Protein AF-0000000084406373 (afdb_homodimer)

Solvent-accessible surface area (backbone atoms only — not comparable to full-atom values): 9440 Å² total; per-residue (Å²): 132,82,75,76,67,74,53,55,60,61,57,45,56,53,41,74,72,40,58,44,66,60,29,47,52,51,54,51,48,52,44,37,67,70,48,37,36,79,53,65,42,61,37,39,38,37,36,40,79,81,40,80,48,77,49,59,86,64,59,66,69,59,53,52,52,52,45,52,51,41,51,53,51,49,52,51,53,52,53,56,69,74,95,132,82,76,76,66,74,53,56,59,60,57,43,57,52,41,75,72,41,58,45,65,60,29,48,53,50,54,50,48,52,45,36,66,72,48,39,37,79,54,64,41,62,38,38,37,36,36,40,78,78,40,78,48,79,48,58,86,65,59,66,69,59,50,51,53,52,44,52,52,41,50,52,50,50,52,51,54,52,54,56,68,72,97

Nearest PDB structures (foldseek):
  5noc-assembly1_B  TM=3.624E-01  e=8.370E+00  Bacillus subtilis subsp. subtilis str. 168
  7ewl-assembly1_B  TM=2.873E-01  e=4.078E+00  Homo sapiens
  7ewl-assembly1_B  TM=2.874E-01  e=4.611E+00  Homo sapiens

Secondary structure (DSSP, 8-state):
-------HHHHHHHHHHS-HHHHHHHHHHHHIIIIITTTT--EEEEEETTEEEEEESS-HHHHHHHHHHHHHHHHHHHHHHH-/-------HHHHHHHHHHS-HHHHHHHHHHHHIIIIITTTT--EEEEEETTEEEEEESS-HHHHHHHHHHHHHHHHHHHHHHH-

Radius of gyration: 17.41 Å; Cα contacts (8 Å, |Δi|>4): 178; chains: 2; bounding box: 45×56×38 Å

Structure (mmCIF, N/CA/C/O backbone):
data_AF-0000000084406373-model_v1
#
loop_
_entity.id
_entity.type
_entity.pdbx_description
1 polymer 'Uncharacterized protein'
#
loop_
_atom_site.group_PDB
_atom_site.id
_atom_site.type_symbol
_atom_site.label_atom_id
_atom_site.label_alt_id
_atom_site.label_comp_id
_atom_site.label_asym_id
_atom_site.label_entity_id
_atom_site.label_seq_id
_atom_site.pdbx_PDB_ins_code
_atom_site.Cartn_x
_atom_site.Cartn_y
_atom_site.Cartn_z
_atom_site.occupancy
_atom_site.B_iso_or_equiv
_atom_site.auth_seq_id
_atom_site.auth_comp_id
_atom_site.auth_asym_id
_atom_site.auth_atom_id
_atom_site.pdbx_PDB_model_num
ATOM 1 N N . MET A 1 1 ? 29.844 -20.047 -18.016 1 24.72 1 MET A N 1
ATOM 2 C CA . MET A 1 1 ? 29.141 -19.5 -16.859 1 24.72 1 MET A CA 1
ATOM 3 C C . MET A 1 1 ? 28.328 -18.281 -17.25 1 24.72 1 MET A C 1
ATOM 5 O O . MET A 1 1 ? 28.875 -17.266 -17.703 1 24.72 1 MET A O 1
ATOM 9 N N . VAL A 1 2 ? 27.141 -18.375 -17.859 1 29.42 2 VAL A N 1
ATOM 10 C CA . VAL A 1 2 ? 26.297 -17.359 -18.469 1 29.42 2 VAL A CA 1
ATOM 11 C C . VAL A 1 2 ? 25.922 -16.312 -17.422 1 29.42 2 VAL A C 1
ATOM 13 O O . VAL A 1 2 ? 25.422 -16.641 -16.359 1 29.42 2 VAL A O 1
ATOM 16 N N . ASN A 1 3 ? 26.734 -15.289 -17.234 1 30.78 3 ASN A N 1
ATOM 17 C CA . ASN A 1 3 ? 26.469 -14.125 -16.406 1 30.78 3 ASN A CA 1
ATOM 18 C C . ASN A 1 3 ? 25.047 -13.609 -16.594 1 30.78 3 ASN A C 1
ATOM 20 O O . ASN A 1 3 ? 24.703 -13.109 -17.656 1 30.78 3 ASN A O 1
ATOM 24 N N . LYS A 1 4 ? 24.062 -14.312 -16.219 1 35.06 4 LYS A N 1
ATOM 25 C CA . LYS A 1 4 ? 22.688 -13.82 -16.25 1 35.06 4 LYS A CA 1
ATOM 26 C C . LYS A 1 4 ? 22.609 -12.367 -15.789 1 35.06 4 LYS A C 1
ATOM 28 O O . LYS A 1 4 ? 22.641 -12.094 -14.594 1 35.06 4 LYS A O 1
ATOM 33 N N . GLU A 1 5 ? 23.484 -11.461 -16.25 1 36.06 5 GLU A N 1
ATOM 34 C CA . GLU A 1 5 ? 23.219 -10.031 -16.188 1 36.06 5 GLU A CA 1
ATOM 35 C C . GLU A 1 5 ? 21.734 -9.734 -16.375 1 36.06 5 GLU A C 1
ATOM 37 O O . GLU A 1 5 ? 21.156 -10.023 -17.422 1 36.06 5 GLU A O 1
ATOM 42 N N . PHE A 1 6 ? 20.891 -10.008 -15.43 1 38.34 6 PHE A N 1
ATOM 43 C CA . PHE A 1 6 ? 19.516 -9.523 -15.375 1 38.34 6 PHE A CA 1
ATOM 44 C C . PHE A 1 6 ? 19.359 -8.203 -16.125 1 38.34 6 PHE A C 1
ATOM 46 O O . PHE A 1 6 ? 19.969 -7.199 -15.734 1 38.34 6 PHE A O 1
ATOM 53 N N . ASN A 1 7 ? 19.469 -8.18 -17.406 1 37.91 7 ASN A N 1
ATOM 54 C CA . ASN A 1 7 ? 19.281 -7.02 -18.266 1 37.91 7 ASN A CA 1
ATOM 55 C C . ASN A 1 7 ? 18.219 -6.07 -17.719 1 37.91 7 ASN A C 1
ATOM 57 O O . ASN A 1 7 ? 17.031 -6.246 -17.953 1 37.91 7 ASN A O 1
ATOM 61 N N . MET A 1 8 ? 18.422 -5.535 -16.562 1 44 8 MET A N 1
ATOM 62 C CA . MET A 1 8 ? 17.641 -4.469 -15.938 1 44 8 MET A CA 1
ATOM 63 C C . MET A 1 8 ? 17.078 -3.518 -16.984 1 44 8 MET A C 1
ATOM 65 O O . MET A 1 8 ? 15.977 -2.98 -16.812 1 44 8 MET A O 1
ATOM 69 N N . ASP A 1 9 ? 17.922 -3.357 -17.984 1 44.09 9 ASP A N 1
ATOM 70 C CA . ASP A 1 9 ? 17.469 -2.43 -19.031 1 44.09 9 ASP A CA 1
ATOM 71 C C . ASP A 1 9 ? 16.234 -2.959 -19.734 1 44.09 9 ASP A C 1
ATOM 73 O O . ASP A 1 9 ? 15.297 -2.203 -20 1 44.09 9 ASP A O 1
ATOM 77 N N . ALA A 1 10 ? 16.406 -4.105 -20.281 1 43.25 10 ALA A N 1
ATOM 78 C CA . ALA A 1 10 ? 15.266 -4.656 -21 1 43.25 10 ALA A CA 1
ATOM 79 C C . ALA A 1 10 ? 14.062 -4.824 -20.078 1 43.25 10 ALA A C 1
ATOM 81 O O . ALA A 1 10 ? 12.922 -4.586 -20.484 1 43.25 10 ALA A O 1
ATOM 82 N N . GLU A 1 11 ? 14.375 -5.383 -18.828 1 48.5 11 GLU A N 1
ATOM 83 C CA . GLU A 1 11 ? 13.273 -5.527 -17.875 1 48.5 11 GLU A CA 1
ATOM 84 C C . GLU A 1 11 ? 12.711 -4.168 -17.469 1 48.5 11 GLU A C 1
ATOM 86 O O . GLU A 1 11 ? 11.5 -4.027 -17.25 1 48.5 11 GLU A O 1
ATOM 91 N N . ALA A 1 12 ? 13.688 -3.213 -17.484 1 53.56 12 ALA A N 1
ATOM 92 C CA . ALA A 1 12 ? 13.25 -1.854 -17.188 1 53.56 12 ALA A CA 1
ATOM 93 C C . ALA A 1 12 ? 12.383 -1.299 -18.312 1 53.56 12 ALA A C 1
ATOM 95 O O . ALA A 1 12 ? 11.367 -0.655 -18.062 1 53.56 12 ALA A O 1
ATOM 96 N N . VAL A 1 13 ? 12.969 -1.438 -19.562 1 52.97 13 VAL A N 1
ATOM 97 C CA . VAL A 1 13 ? 12.234 -0.951 -20.719 1 52.97 13 VAL A CA 1
ATOM 98 C C . VAL A 1 13 ? 10.844 -1.571 -20.75 1 52.97 13 VAL A C 1
ATOM 100 O O . VAL A 1 13 ? 9.852 -0.88 -21 1 52.97 13 VAL A O 1
ATOM 103 N N . ASP A 1 14 ? 10.805 -2.734 -20.297 1 76.19 14 ASP A N 1
ATOM 104 C CA . ASP A 1 14 ? 9.531 -3.451 -20.359 1 76.19 14 ASP A CA 1
ATOM 105 C C . ASP A 1 14 ? 8.594 -2.996 -19.25 1 76.19 14 ASP A C 1
ATOM 107 O O . ASP A 1 14 ? 7.398 -2.791 -19.484 1 76.19 14 ASP A O 1
ATOM 111 N N . LEU A 1 15 ? 9.141 -2.344 -18.266 1 83.44 15 LEU A N 1
ATOM 112 C CA . LEU A 1 15 ? 8.305 -1.909 -17.156 1 83.44 15 LEU A CA 1
ATOM 113 C C . LEU A 1 15 ? 7.582 -0.611 -17.484 1 83.44 15 LEU A C 1
ATOM 115 O O . LEU A 1 15 ? 6.414 -0.436 -17.125 1 83.44 15 LEU A O 1
ATOM 119 N N . LEU A 1 16 ? 8.297 0.262 -18.219 1 84.19 16 LEU A N 1
ATOM 120 C CA . LEU A 1 16 ? 7.754 1.589 -18.5 1 84.19 16 LEU A CA 1
ATOM 121 C C . LEU A 1 16 ? 6.59 1.507 -19.484 1 84.19 16 LEU A C 1
ATOM 123 O O . LEU A 1 16 ? 5.777 2.43 -19.562 1 84.19 16 LEU A O 1
ATOM 127 N N . THR A 1 17 ? 6.531 0.424 -20.203 1 89.44 17 THR A N 1
ATOM 128 C CA . THR A 1 17 ? 5.477 0.293 -21.203 1 89.44 17 THR A CA 1
ATOM 129 C C . THR A 1 17 ? 4.242 -0.371 -20.609 1 89.44 17 THR A C 1
ATOM 131 O O . THR A 1 17 ? 3.178 -0.392 -21.234 1 89.44 17 THR A O 1
ATOM 134 N N . LEU A 1 18 ? 4.312 -0.873 -19.406 1 92.25 18 LEU A N 1
ATOM 135 C CA . LEU A 1 18 ? 3.189 -1.523 -18.734 1 92.25 18 LEU A CA 1
ATOM 136 C C . LEU A 1 18 ? 2.115 -0.507 -18.359 1 92.25 18 LEU A C 1
ATOM 138 O O . LEU A 1 18 ? 2.424 0.651 -18.078 1 92.25 18 LEU A O 1
ATOM 142 N N . PRO A 1 19 ? 0.8 -0.98 -18.438 1 93.38 19 PRO A N 1
ATOM 143 C CA . PRO A 1 19 ? -0.252 -0.133 -17.875 1 93.38 19 PRO A CA 1
ATOM 144 C C . PRO A 1 19 ? 0.024 0.259 -16.422 1 93.38 19 PRO A C 1
ATOM 146 O O . PRO A 1 19 ? 0.744 -0.449 -15.711 1 93.38 19 PRO A O 1
ATOM 149 N N . ALA A 1 20 ? -0.544 1.281 -15.953 1 93.56 20 ALA A N 1
ATOM 150 C CA . ALA A 1 20 ? -0.254 1.923 -14.672 1 93.56 20 ALA A CA 1
ATOM 151 C C . ALA A 1 20 ? -0.307 0.914 -13.531 1 93.56 20 ALA A C 1
ATOM 153 O O . ALA A 1 20 ? 0.618 0.838 -12.719 1 93.56 20 ALA A O 1
ATOM 154 N N . ASN A 1 21 ? -1.344 0.113 -13.484 1 93.69 21 ASN A N 1
ATOM 155 C CA . ASN A 1 21 ? -1.521 -0.816 -12.375 1 93.69 21 ASN A CA 1
ATOM 156 C C . ASN A 1 21 ? -0.476 -1.928 -12.398 1 93.69 21 ASN A C 1
ATOM 158 O O . ASN A 1 21 ? 0.022 -2.344 -11.352 1 93.69 21 ASN A O 1
ATOM 162 N N . GLU A 1 22 ? -0.173 -2.42 -13.594 1 94.12 22 GLU A N 1
ATOM 163 C CA . GLU A 1 22 ? 0.844 -3.459 -13.719 1 94.12 22 GLU A CA 1
ATOM 164 C C . GLU A 1 22 ? 2.234 -2.908 -13.414 1 94.12 22 GLU A C 1
ATOM 166 O O . GLU A 1 22 ? 3.057 -3.588 -12.797 1 94.12 22 GLU A O 1
ATOM 171 N N . PHE A 1 23 ? 2.477 -1.683 -13.875 1 95.12 23 PHE A N 1
ATOM 172 C CA . PHE A 1 23 ? 3.717 -0.99 -13.539 1 95.12 23 PHE A CA 1
ATOM 173 C C . PHE A 1 23 ? 3.863 -0.834 -12.031 1 95.12 23 PHE A C 1
ATOM 175 O O . PHE A 1 23 ? 4.902 -1.179 -11.469 1 95.12 23 PHE A O 1
ATOM 182 N N . ALA A 1 24 ? 2.783 -0.368 -11.422 1 96.06 24 ALA A N 1
ATOM 183 C CA . ALA A 1 24 ? 2.787 -0.181 -9.969 1 96.06 24 ALA A CA 1
ATOM 184 C C . ALA A 1 24 ? 3.088 -1.492 -9.25 1 96.06 24 ALA A C 1
ATOM 186 O O . ALA A 1 24 ? 3.934 -1.534 -8.352 1 96.06 24 ALA A O 1
ATOM 187 N N . ALA A 1 25 ? 2.438 -2.541 -9.641 1 96.38 25 ALA A N 1
ATOM 188 C CA . ALA A 1 25 ? 2.641 -3.842 -9.008 1 96.38 25 ALA A CA 1
ATOM 189 C C . ALA A 1 25 ? 4.105 -4.27 -9.086 1 96.38 25 ALA A C 1
ATOM 191 O O . ALA A 1 25 ? 4.68 -4.734 -8.102 1 96.38 25 ALA A O 1
ATOM 192 N N . SER A 1 26 ? 4.625 -4.051 -10.258 1 96 26 SER A N 1
ATOM 193 C CA . SE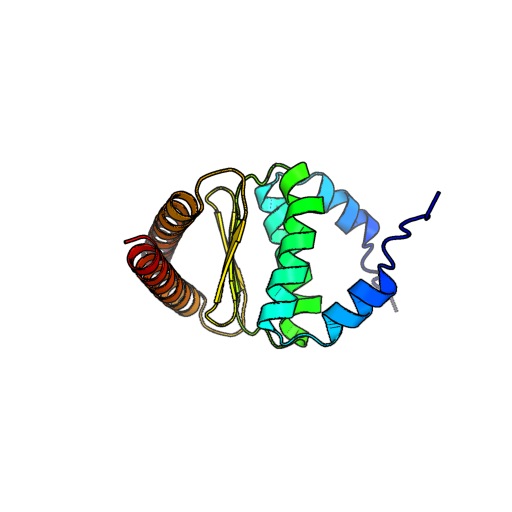R A 1 26 ? 6 -4.484 -10.477 1 96 26 SER A CA 1
ATOM 194 C C . SER A 1 26 ? 6.98 -3.664 -9.641 1 96 26 SER A C 1
ATOM 196 O O . SER A 1 26 ? 7.824 -4.223 -8.938 1 96 26 SER A O 1
ATOM 198 N N . ILE A 1 27 ? 6.84 -2.328 -9.711 1 96.81 27 ILE A N 1
ATOM 199 C CA . ILE A 1 27 ? 7.816 -1.477 -9.039 1 96.81 27 ILE A CA 1
ATOM 200 C C . ILE A 1 27 ? 7.66 -1.608 -7.523 1 96.81 27 ILE A C 1
ATOM 202 O O . ILE A 1 27 ? 8.648 -1.582 -6.789 1 96.81 27 ILE A O 1
ATOM 206 N N . LEU A 1 28 ? 6.457 -1.779 -7.027 1 97.19 28 LEU A N 1
ATOM 207 C CA . LEU A 1 28 ? 6.215 -1.945 -5.598 1 97.19 28 LEU A CA 1
ATOM 208 C C . LEU A 1 28 ? 6.754 -3.285 -5.105 1 97.19 28 LEU A C 1
ATOM 210 O O . LEU A 1 28 ? 7.273 -3.381 -3.992 1 97.19 28 LEU A O 1
ATOM 214 N N . THR A 1 29 ? 6.66 -4.289 -5.938 1 97.25 29 THR A N 1
ATOM 215 C CA . THR A 1 29 ? 7.223 -5.586 -5.582 1 97.25 29 THR A CA 1
ATOM 216 C C . THR A 1 29 ? 8.742 -5.504 -5.477 1 97.25 29 THR A C 1
ATOM 218 O O . THR A 1 29 ? 9.336 -6 -4.512 1 97.25 29 THR A O 1
ATOM 221 N N . ILE A 1 30 ? 9.305 -4.852 -6.469 1 96.81 30 ILE A N 1
ATOM 222 C CA . ILE A 1 30 ? 10.75 -4.68 -6.465 1 96.81 30 ILE A CA 1
ATOM 223 C C . ILE A 1 30 ? 11.172 -3.898 -5.223 1 96.81 30 ILE A C 1
ATOM 225 O O . ILE A 1 30 ? 12.102 -4.301 -4.516 1 96.81 30 ILE A O 1
ATOM 229 N N . LEU A 1 31 ? 10.461 -2.799 -4.973 1 97.12 31 LEU A N 1
ATOM 230 C CA . LEU A 1 31 ? 10.758 -1.976 -3.807 1 97.12 31 LEU A CA 1
ATOM 231 C C . LEU A 1 31 ? 10.625 -2.785 -2.521 1 97.12 31 LEU A C 1
ATOM 233 O O . LEU A 1 31 ? 11.484 -2.705 -1.64 1 97.12 31 LEU A O 1
ATOM 237 N N . TYR A 1 32 ? 9.555 -3.531 -2.377 1 96.88 32 TYR A N 1
ATOM 238 C CA . TYR A 1 32 ? 9.312 -4.332 -1.182 1 96.88 32 TYR A CA 1
ATOM 239 C C . TYR A 1 32 ? 10.438 -5.34 -0.966 1 96.88 32 TYR A C 1
ATOM 241 O O . TYR A 1 32 ? 11.031 -5.398 0.114 1 96.88 32 TYR A O 1
ATOM 249 N N . LEU A 1 33 ? 10.766 -6.102 -1.96 1 97.19 33 LEU A N 1
ATOM 250 C CA . LEU A 1 33 ? 11.695 -7.219 -1.828 1 97.19 33 LEU A CA 1
ATOM 251 C C . LEU A 1 33 ? 13.109 -6.719 -1.571 1 97.19 33 LEU A C 1
ATOM 253 O O . LEU A 1 33 ? 13.859 -7.324 -0.801 1 97.19 33 LEU A O 1
ATOM 257 N N . ASN A 1 34 ? 13.406 -5.578 -2.146 1 96.06 34 ASN A N 1
ATOM 258 C CA . ASN A 1 34 ? 14.812 -5.18 -2.145 1 96.06 34 ASN A CA 1
ATOM 259 C C . ASN A 1 34 ? 15.086 -4.105 -1.098 1 96.06 34 ASN A C 1
ATOM 261 O O . ASN A 1 34 ? 16.234 -3.885 -0.718 1 96.06 34 ASN A O 1
ATOM 265 N N . VAL A 1 35 ? 14.094 -3.453 -0.667 1 95.81 35 VAL A N 1
ATOM 266 C CA . VAL A 1 35 ? 14.344 -2.309 0.2 1 95.81 35 VAL A CA 1
ATOM 267 C C . VAL A 1 35 ? 13.547 -2.453 1.495 1 95.81 35 VAL A C 1
ATOM 269 O O . VAL A 1 35 ? 14.125 -2.484 2.584 1 95.81 35 VAL A O 1
ATOM 272 N N . LEU A 1 36 ? 12.312 -2.637 1.385 1 96.75 36 LEU A N 1
ATOM 273 C CA . LEU A 1 36 ? 11.453 -2.545 2.561 1 96.75 36 LEU A CA 1
ATOM 274 C C . LEU A 1 36 ? 11.586 -3.789 3.43 1 96.75 36 LEU A C 1
ATOM 276 O O . LEU A 1 36 ? 11.672 -3.689 4.656 1 96.75 36 LEU A O 1
ATOM 280 N N . MET A 1 37 ? 11.641 -4.949 2.789 1 96.31 37 MET A N 1
ATOM 281 C CA . MET A 1 37 ? 11.727 -6.199 3.537 1 96.31 37 MET A CA 1
ATOM 282 C C . MET A 1 37 ? 13.039 -6.281 4.312 1 96.31 37 MET A C 1
ATOM 284 O O . MET A 1 37 ? 13.039 -6.551 5.516 1 96.31 37 MET A O 1
ATOM 288 N N . PRO A 1 38 ? 14.148 -5.992 3.691 1 95.25 38 PRO A N 1
ATOM 289 C CA . PRO A 1 38 ? 15.406 -5.988 4.438 1 95.25 38 PRO A CA 1
ATOM 290 C C . PRO A 1 38 ? 15.422 -4.957 5.562 1 95.25 38 PRO A C 1
ATOM 292 O O . PRO A 1 38 ? 16.172 -5.109 6.535 1 95.25 38 PRO A O 1
ATOM 295 N N . LYS A 1 3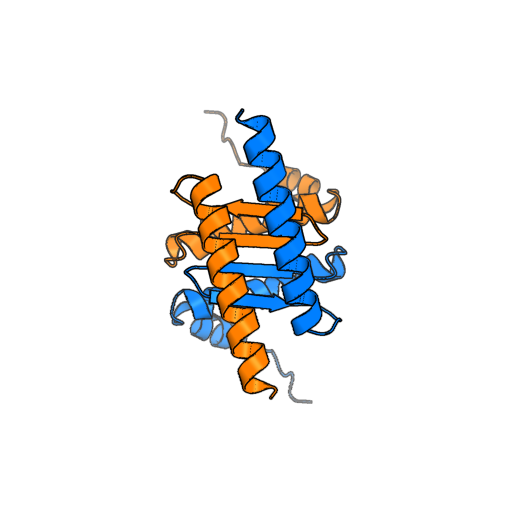9 ? 14.562 -3.902 5.434 1 95.38 39 LYS A N 1
ATOM 296 C CA . LYS A 1 39 ? 14.5 -2.84 6.434 1 95.38 39 LYS A CA 1
ATOM 297 C C . LYS A 1 39 ? 13.578 -3.227 7.59 1 95.38 39 LYS A C 1
ATOM 299 O O . LYS A 1 39 ? 13.438 -2.475 8.555 1 95.38 39 LYS A O 1
ATOM 304 N N . GLY A 1 40 ? 12.875 -4.348 7.469 1 94.5 40 GLY A N 1
ATOM 305 C CA . GLY A 1 40 ? 12.07 -4.828 8.586 1 94.5 40 GLY A CA 1
ATOM 306 C C . GLY A 1 40 ? 10.578 -4.766 8.32 1 94.5 40 GLY A C 1
ATOM 307 O O . GLY A 1 40 ? 9.773 -5 9.219 1 94.5 40 GLY A O 1
ATOM 308 N N . VAL A 1 41 ? 10.188 -4.375 7.129 1 95.88 41 VAL A N 1
ATOM 309 C CA . VAL A 1 41 ? 8.781 -4.465 6.75 1 95.88 41 VAL A CA 1
ATOM 310 C C . VAL A 1 41 ? 8.438 -5.902 6.375 1 95.88 41 VAL A C 1
ATOM 312 O O . VAL A 1 41 ? 8.82 -6.383 5.309 1 95.88 41 VAL A O 1
ATOM 315 N N . THR A 1 42 ? 7.645 -6.52 7.156 1 95.75 42 THR A N 1
ATOM 316 C CA . THR A 1 42 ? 7.441 -7.953 7 1 95.75 42 THR A CA 1
ATOM 317 C C . THR A 1 42 ? 6.242 -8.234 6.102 1 95.75 42 THR A C 1
ATOM 319 O O . THR A 1 42 ? 6.125 -9.328 5.535 1 95.75 42 THR A O 1
ATOM 322 N N . GLU A 1 43 ? 5.328 -7.328 6.074 1 96.69 43 GLU A N 1
ATOM 323 C CA . GLU A 1 43 ? 4.176 -7.469 5.191 1 96.69 43 GLU A CA 1
ATOM 324 C C . GLU A 1 43 ? 3.707 -6.113 4.672 1 96.69 43 GLU A C 1
ATOM 326 O O . GLU A 1 43 ? 3.877 -5.094 5.34 1 96.69 43 GLU A O 1
ATOM 331 N N . MET A 1 44 ? 3.164 -6.148 3.531 1 97.81 44 MET A N 1
ATOM 332 C CA . MET A 1 44 ? 2.691 -4.934 2.871 1 97.81 44 MET A CA 1
ATOM 333 C C . MET A 1 44 ? 1.513 -5.242 1.953 1 97.81 44 MET A C 1
ATOM 335 O O . MET A 1 44 ? 1.576 -6.164 1.14 1 97.81 44 MET A O 1
ATOM 339 N N . THR A 1 45 ? 0.462 -4.605 2.129 1 98.38 45 THR A N 1
ATOM 340 C CA . THR A 1 45 ? -0.679 -4.625 1.222 1 98.38 45 THR A CA 1
ATOM 341 C C . THR A 1 45 ? -0.928 -3.234 0.639 1 98.38 45 THR A C 1
ATOM 343 O O . THR A 1 45 ? -0.977 -2.246 1.375 1 98.38 45 THR A O 1
ATOM 346 N N . VAL A 1 46 ? -1.014 -3.139 -0.627 1 98.62 46 VAL A N 1
ATOM 347 C CA . VAL A 1 46 ? -1.17 -1.861 -1.315 1 98.62 46 VAL A CA 1
ATOM 348 C C . VAL A 1 46 ? -2.447 -1.877 -2.152 1 98.62 46 VAL A C 1
ATOM 350 O O . VAL A 1 46 ? -2.717 -2.846 -2.867 1 98.62 46 VAL A O 1
ATOM 353 N N . ILE A 1 47 ? -3.244 -0.882 -2.066 1 97.81 47 ILE A N 1
ATOM 354 C CA . ILE A 1 47 ? -4.398 -0.652 -2.928 1 97.81 47 ILE A CA 1
ATOM 355 C C . ILE A 1 47 ? -4.125 0.532 -3.852 1 97.81 47 ILE A C 1
ATOM 357 O O . ILE A 1 47 ? -3.873 1.646 -3.387 1 97.81 47 ILE A O 1
ATOM 361 N N . CYS A 1 48 ? -4.078 0.263 -5.152 1 95.25 48 CYS A N 1
ATOM 362 C CA . CYS A 1 48 ? -3.83 1.271 -6.176 1 95.25 48 CYS A CA 1
ATOM 363 C C . CYS A 1 48 ? -4.879 1.2 -7.277 1 95.25 48 CYS A C 1
ATOM 365 O O . CYS A 1 48 ? -5.016 0.173 -7.945 1 95.25 48 CYS A O 1
ATOM 367 N N . ASN A 1 49 ? -5.543 2.271 -7.543 1 92.75 49 ASN A N 1
ATOM 368 C CA . ASN A 1 49 ? -6.516 2.348 -8.625 1 92.75 49 ASN A CA 1
ATOM 369 C C . ASN A 1 49 ? -7.449 1.14 -8.625 1 92.75 49 ASN A C 1
ATOM 371 O O . ASN A 1 49 ? -7.668 0.521 -9.672 1 92.75 49 ASN A O 1
ATOM 375 N N . GLY A 1 50 ? -7.852 0.765 -7.465 1 93.12 50 GLY A N 1
ATOM 376 C CA . GLY A 1 50 ? -8.852 -0.286 -7.363 1 93.12 50 GLY A CA 1
ATOM 377 C C . GLY A 1 50 ? -8.258 -1.682 -7.395 1 93.12 50 GLY A C 1
ATOM 378 O O . GLY A 1 50 ? -8.984 -2.674 -7.348 1 93.12 50 GLY A O 1
ATOM 379 N N . SER A 1 51 ? -6.98 -1.849 -7.527 1 95.5 51 SER A N 1
ATOM 380 C CA . SER A 1 51 ? -6.301 -3.141 -7.49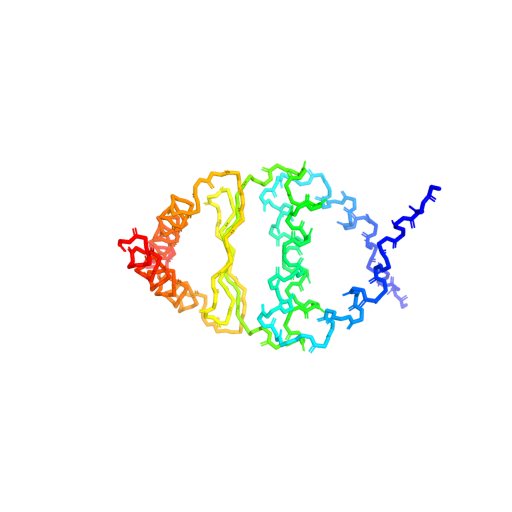6 1 95.5 51 SER A CA 1
ATOM 381 C C . SER A 1 51 ? -5.598 -3.361 -6.164 1 95.5 51 SER A C 1
ATOM 383 O O . SER A 1 51 ? -5.168 -2.406 -5.516 1 95.5 51 SER A O 1
ATOM 385 N N . VAL A 1 52 ? -5.496 -4.621 -5.836 1 97.81 52 VAL A N 1
ATOM 386 C CA . VAL A 1 52 ? -4.863 -4.973 -4.566 1 97.81 52 VAL A CA 1
ATOM 387 C C . VAL A 1 52 ? -3.598 -5.785 -4.828 1 97.81 52 VAL A C 1
ATOM 389 O O . VAL A 1 52 ? -3.611 -6.73 -5.621 1 97.81 52 VAL A O 1
ATOM 392 N N . ILE A 1 53 ? -2.525 -5.348 -4.215 1 97 53 ILE A N 1
ATOM 393 C CA . ILE A 1 53 ? -1.255 -6.062 -4.195 1 97 53 ILE A CA 1
ATOM 394 C C . ILE A 1 53 ? -0.896 -6.438 -2.76 1 97 53 ILE A C 1
ATOM 396 O O . ILE A 1 53 ? -0.895 -5.586 -1.87 1 97 53 ILE A O 1
ATOM 400 N N . THR A 1 54 ? -0.662 -7.699 -2.457 1 97.75 54 THR A N 1
ATOM 401 C CA . THR A 1 54 ? -0.266 -8.117 -1.115 1 97.75 54 THR A CA 1
ATOM 402 C C . THR A 1 54 ? 1.04 -8.906 -1.155 1 97.75 54 THR A C 1
ATOM 404 O O . THR A 1 54 ? 1.211 -9.789 -1.998 1 97.75 54 THR A O 1
ATOM 407 N N . LEU A 1 55 ? 1.97 -8.477 -0.326 1 96.81 55 LEU A N 1
ATOM 408 C CA . LEU A 1 55 ? 3.326 -9.016 -0.308 1 96.81 55 LEU A CA 1
ATOM 409 C C . LEU A 1 55 ? 3.75 -9.367 1.112 1 96.81 55 LEU A C 1
ATOM 411 O O . LEU A 1 55 ? 3.459 -8.633 2.055 1 96.81 55 LEU A O 1
ATOM 415 N N . GLY A 1 56 ? 4.492 -10.531 1.309 1 94.94 56 GLY A N 1
ATOM 416 C CA . GLY A 1 56 ? 5 -10.914 2.615 1 94.94 56 GLY A CA 1
ATOM 417 C C . GLY A 1 56 ? 5.102 -12.422 2.801 1 94.94 56 GLY A C 1
ATOM 418 O O . GLY A 1 56 ? 4.805 -13.188 1.882 1 94.94 56 GLY A O 1
ATOM 419 N N . LYS A 1 57 ? 5.625 -12.914 3.92 1 85 57 LYS A N 1
ATOM 420 C CA . LYS A 1 57 ? 5.945 -14.312 4.16 1 85 57 LYS A CA 1
ATOM 421 C C . LYS A 1 57 ? 4.691 -15.109 4.512 1 85 57 LYS A C 1
ATOM 423 O O . LYS A 1 57 ? 4.566 -16.281 4.137 1 85 57 LYS A O 1
ATOM 428 N N . ASN A 1 58 ? 3.619 -14.586 5.105 1 83.25 58 ASN A N 1
ATOM 429 C CA . ASN A 1 58 ? 2.473 -15.328 5.617 1 83.25 58 ASN A CA 1
ATOM 430 C C . ASN A 1 58 ? 1.394 -15.492 4.551 1 83.25 58 ASN A C 1
ATOM 432 O O . ASN A 1 58 ? 1.562 -15.047 3.416 1 83.25 58 ASN A O 1
ATOM 436 N N . ASP A 1 59 ? 0.462 -16.359 4.84 1 93.44 59 ASP A N 1
ATOM 437 C CA . ASP A 1 59 ? -0.675 -16.625 3.967 1 93.44 59 ASP A CA 1
ATOM 438 C C . ASP A 1 59 ? -1.292 -15.336 3.443 1 93.44 59 ASP A C 1
ATOM 440 O O . ASP A 1 59 ? -1.604 -14.43 4.219 1 93.44 59 ASP A O 1
ATOM 444 N N . PRO A 1 60 ? -1.432 -15.289 2.127 1 94 60 PRO A N 1
ATOM 445 C CA . PRO A 1 60 ? -1.98 -14.062 1.539 1 94 60 PRO A CA 1
ATOM 446 C C . PRO A 1 60 ? -3.375 -13.727 2.064 1 94 60 PRO A C 1
ATOM 448 O O . PRO A 1 60 ? -3.709 -12.555 2.24 1 94 60 PRO A O 1
ATOM 451 N N . MET A 1 61 ? -4.211 -14.734 2.287 1 95.62 61 MET A N 1
ATOM 452 C CA . MET A 1 61 ? -5.559 -14.477 2.779 1 95.62 61 MET A CA 1
ATOM 453 C C . MET A 1 61 ? -5.523 -13.914 4.195 1 95.62 61 MET A C 1
ATOM 455 O O . MET A 1 61 ? -6.293 -13.008 4.527 1 95.62 61 MET A O 1
ATOM 459 N N . ASP A 1 62 ? -4.684 -14.406 4.996 1 95.69 62 ASP A N 1
ATOM 460 C CA . ASP A 1 62 ? -4.516 -13.859 6.34 1 95.69 62 ASP A CA 1
ATOM 461 C C . ASP A 1 62 ? -4.004 -12.422 6.285 1 95.69 62 ASP A C 1
ATOM 463 O O . ASP A 1 62 ? -4.441 -11.57 7.062 1 95.69 62 ASP A O 1
ATOM 467 N N . ARG A 1 63 ? -3.053 -12.188 5.414 1 96.44 63 ARG A N 1
ATOM 468 C CA . ARG A 1 63 ? -2.51 -10.844 5.25 1 96.44 63 ARG A CA 1
ATOM 469 C C . ARG A 1 63 ? -3.598 -9.859 4.832 1 96.44 63 ARG A C 1
ATOM 471 O O . ARG A 1 63 ? -3.666 -8.742 5.352 1 96.44 63 ARG A O 1
ATOM 478 N N . LEU A 1 64 ? -4.484 -10.273 3.912 1 97.5 64 LEU A N 1
ATOM 479 C CA . LEU A 1 64 ? -5.59 -9.43 3.473 1 97.5 64 LEU A CA 1
ATOM 480 C C . LEU A 1 64 ? -6.535 -9.125 4.633 1 97.5 64 LEU A C 1
ATOM 482 O O . LEU A 1 64 ? -6.988 -7.988 4.789 1 97.5 64 LEU A O 1
ATOM 486 N N . ARG A 1 65 ? -6.789 -10.125 5.43 1 96.69 65 ARG A N 1
ATOM 487 C CA . ARG A 1 65 ? -7.68 -9.945 6.57 1 96.69 65 ARG A CA 1
ATOM 488 C C . ARG A 1 65 ? -7.07 -9 7.602 1 96.69 65 ARG A C 1
ATOM 490 O O . ARG A 1 65 ? -7.762 -8.141 8.148 1 96.69 65 ARG A O 1
ATOM 497 N N . ARG A 1 66 ? -5.805 -9.141 7.875 1 96.62 66 ARG A N 1
ATOM 498 C CA . ARG A 1 66 ? -5.137 -8.227 8.797 1 96.62 66 ARG A CA 1
ATOM 499 C C . ARG A 1 66 ? -5.129 -6.801 8.242 1 96.62 66 ARG A C 1
ATOM 501 O O . ARG A 1 66 ? -5.305 -5.84 8.992 1 96.62 66 ARG A O 1
ATOM 508 N N . ALA A 1 67 ? -4.91 -6.695 6.969 1 97.75 67 ALA A N 1
ATOM 509 C CA . ALA A 1 67 ? -4.957 -5.379 6.336 1 97.75 67 ALA A CA 1
ATOM 510 C C . ALA A 1 67 ? -6.328 -4.734 6.512 1 97.75 67 ALA A C 1
ATOM 512 O O . ALA A 1 67 ? -6.43 -3.541 6.805 1 97.75 67 AL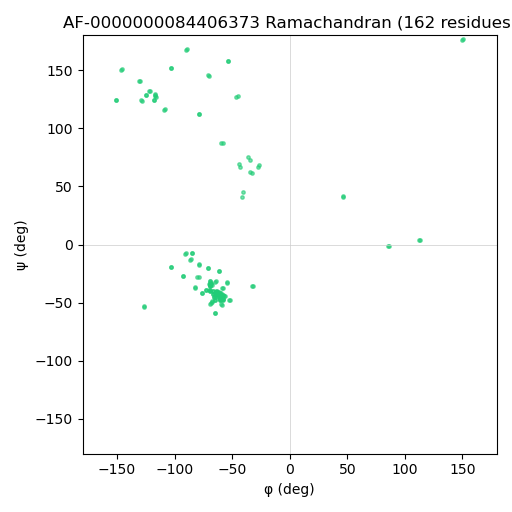A A O 1
ATOM 513 N N . MET A 1 68 ? -7.352 -5.539 6.285 1 98.06 68 MET A N 1
ATOM 514 C CA . MET A 1 68 ? -8.719 -5.062 6.469 1 98.06 68 MET A CA 1
ATOM 515 C C . MET A 1 68 ? -8.93 -4.539 7.887 1 98.06 68 MET A C 1
ATOM 517 O O . MET A 1 68 ? -9.523 -3.475 8.078 1 98.06 68 MET A O 1
ATOM 521 N N . GLN A 1 69 ? -8.445 -5.258 8.836 1 97.94 69 GLN A N 1
ATOM 522 C CA . GLN A 1 69 ? -8.586 -4.859 10.234 1 97.94 69 GLN A CA 1
ATOM 523 C C . GLN A 1 69 ? -7.832 -3.561 10.516 1 97.94 69 GLN A C 1
ATOM 525 O O . GLN A 1 69 ? -8.352 -2.67 11.188 1 97.94 69 GLN A O 1
ATOM 530 N N . CYS A 1 70 ? -6.676 -3.453 10.047 1 98 70 CYS A N 1
ATOM 531 C CA . CYS A 1 70 ? -5.871 -2.25 10.234 1 98 70 CYS A CA 1
ATOM 532 C C . CYS A 1 70 ? -6.555 -1.034 9.625 1 98 70 CYS A C 1
ATOM 534 O O . CYS A 1 70 ? -6.586 0.037 10.227 1 98 70 CYS A O 1
ATOM 536 N N . LEU A 1 71 ? -7.07 -1.242 8.438 1 98 71 LEU A N 1
ATOM 537 C CA . LEU A 1 71 ? -7.75 -0.154 7.742 1 98 71 LEU A CA 1
ATOM 538 C C . LEU A 1 71 ? -9 0.279 8.5 1 98 71 LEU A C 1
ATOM 540 O O . LEU A 1 71 ? -9.266 1.475 8.641 1 98 71 LEU A O 1
ATOM 544 N N . ALA A 1 72 ? -9.758 -0.628 9 1 97.75 72 ALA A N 1
ATOM 545 C CA . ALA A 1 72 ? -10.945 -0.326 9.797 1 97.75 72 ALA A CA 1
ATOM 546 C C . ALA A 1 72 ? -10.578 0.48 11.039 1 97.75 72 ALA A C 1
ATOM 548 O O . ALA A 1 72 ? -11.273 1.438 11.391 1 97.75 72 ALA A O 1
ATOM 549 N N . GLU A 1 73 ? -9.531 0.083 11.672 1 97.88 73 GLU A N 1
ATOM 550 C CA . GLU A 1 73 ? -9.07 0.803 12.859 1 97.88 73 GLU A CA 1
ATOM 551 C C . GLU A 1 73 ? -8.633 2.223 12.508 1 97.88 73 GLU A C 1
ATOM 553 O O . GLU A 1 73 ? -8.945 3.17 13.234 1 97.88 73 GLU A O 1
ATOM 558 N N . GLU A 1 74 ? -7.965 2.381 11.43 1 97.5 74 GLU A N 1
ATOM 559 C CA . GLU A 1 74 ? -7.535 3.703 10.977 1 97.5 74 GLU A CA 1
ATOM 560 C C . GLU A 1 74 ? -8.734 4.605 10.703 1 97.5 74 GLU A C 1
ATOM 562 O O . GLU A 1 74 ? -8.734 5.777 11.094 1 97.5 74 GLU A O 1
ATOM 567 N N . ILE A 1 75 ? -9.719 4.062 10.023 1 97.19 75 ILE A N 1
ATOM 568 C CA . ILE A 1 75 ? -10.922 4.828 9.719 1 97.19 75 ILE A CA 1
ATOM 569 C C . ILE A 1 75 ? -11.594 5.266 11.016 1 97.19 75 ILE A C 1
ATOM 571 O O . ILE A 1 75 ? -11.992 6.426 11.156 1 97.19 75 ILE A O 1
ATOM 575 N N . ARG A 1 76 ? -11.672 4.387 11.969 1 96.75 76 ARG A N 1
ATOM 576 C CA . ARG A 1 76 ? -12.266 4.703 13.258 1 96.75 76 ARG A CA 1
ATOM 577 C C . ARG A 1 76 ? -11.5 5.832 13.953 1 96.75 76 ARG A C 1
ATOM 579 O O . ARG A 1 76 ? -12.109 6.777 14.453 1 96.75 76 ARG A O 1
ATOM 586 N N . VAL A 1 77 ? -10.211 5.719 13.969 1 95.69 77 VAL A N 1
ATOM 587 C CA . VAL A 1 77 ? -9.359 6.707 14.633 1 95.69 77 VAL A CA 1
ATOM 588 C C . VAL A 1 77 ? -9.547 8.07 13.961 1 95.69 77 VAL A C 1
ATOM 590 O O . VAL A 1 77 ? -9.664 9.086 14.648 1 95.69 77 VAL A O 1
ATOM 593 N N . GLN A 1 78 ? -9.609 8.055 12.688 1 95.12 78 GLN A N 1
ATOM 594 C CA . GLN A 1 78 ? -9.758 9.312 11.953 1 95.12 78 GLN A CA 1
ATOM 595 C C . GLN A 1 78 ? -11.133 9.922 12.18 1 95.12 78 GLN A C 1
ATOM 597 O O . GLN A 1 78 ? -11.273 11.148 12.25 1 95.12 78 GLN A O 1
ATOM 602 N N . GLU A 1 79 ? -12.156 9.086 12.336 1 93.69 79 GLU A N 1
ATOM 603 C CA . GLU A 1 79 ? -13.508 9.57 12.594 1 93.69 79 GLU A CA 1
ATOM 604 C C . GLU A 1 79 ? -13.609 10.211 13.977 1 93.69 79 GLU A C 1
ATOM 606 O O . GLU A 1 79 ? -14.281 11.227 14.148 1 93.69 79 GLU A O 1
ATOM 611 N N . ILE A 1 80 ? -12.875 9.688 14.914 1 92.56 80 ILE A N 1
ATOM 612 C CA . ILE A 1 80 ? -12.883 10.211 16.266 1 92.56 80 ILE A CA 1
ATOM 613 C C . ILE A 1 80 ? -12.156 11.547 16.312 1 92.56 80 ILE A C 1
ATOM 615 O O . ILE A 1 80 ? -12.594 12.484 16.984 1 92.56 80 ILE A O 1
ATOM 619 N N . LYS A 1 81 ? -11.102 11.594 15.57 1 91.12 81 LYS A N 1
ATOM 620 C CA . LYS A 1 81 ? -10.297 12.812 15.562 1 91.12 81 LYS A CA 1
ATOM 621 C C . LYS A 1 81 ? -11.047 13.953 14.875 1 91.12 81 LYS A C 1
ATOM 623 O O . LYS A 1 81 ? -10.828 15.125 15.195 1 91.12 81 LYS A O 1
ATOM 628 N N . SER A 1 82 ? -11.836 13.641 13.961 1 85.62 82 SER A N 1
ATOM 629 C CA . SER A 1 82 ? -12.539 14.664 13.203 1 85.62 82 SER A CA 1
ATOM 630 C C . SER A 1 82 ? -13.828 15.086 13.906 1 85.62 82 SER A C 1
ATOM 632 O O . SER A 1 82 ? -14.484 16.031 13.484 1 85.62 82 SER A O 1
ATOM 634 N N . ALA A 1 83 ? -14.234 14.336 14.883 1 78.06 83 ALA A N 1
ATOM 635 C CA . ALA A 1 83 ? -15.43 14.695 15.633 1 78.06 83 ALA A CA 1
ATOM 636 C C . ALA A 1 83 ? -15.094 15.68 16.75 1 78.06 83 ALA A C 1
ATOM 638 O O . ALA A 1 83 ? -13.961 15.711 17.234 1 78.06 83 ALA A O 1
ATOM 639 N N . MET B 1 1 ? 21.625 33.781 -4.164 1 25.52 1 MET B N 1
ATOM 640 C CA . MET B 1 1 ? 20.797 32.75 -4.746 1 25.52 1 MET B CA 1
ATOM 641 C C . MET B 1 1 ? 21.094 31.391 -4.117 1 25.52 1 MET B C 1
ATOM 643 O O . MET B 1 1 ? 22.203 30.875 -4.242 1 25.52 1 MET B O 1
ATOM 647 N N . VAL B 1 2 ? 20.656 31.062 -2.9 1 30.19 2 VAL B N 1
ATOM 648 C CA . VAL B 1 2 ? 20.938 29.891 -2.094 1 30.19 2 VAL B CA 1
ATOM 649 C C . VAL B 1 2 ? 20.531 28.625 -2.865 1 30.19 2 VAL B C 1
ATOM 651 O O . VAL B 1 2 ? 19.391 28.516 -3.332 1 30.19 2 VAL B O 1
ATOM 654 N N . ASN B 1 3 ? 21.422 28.078 -3.678 1 30.47 3 ASN B N 1
ATOM 655 C CA . ASN B 1 3 ? 21.25 26.812 -4.383 1 30.47 3 ASN B CA 1
ATOM 656 C C . ASN B 1 3 ? 20.672 25.734 -3.477 1 30.47 3 ASN B C 1
ATOM 658 O O . ASN B 1 3 ? 21.312 25.297 -2.529 1 30.47 3 ASN B O 1
ATOM 662 N N . LYS B 1 4 ? 19.438 25.844 -3.072 1 35.28 4 LYS B N 1
ATOM 663 C CA . LYS B 1 4 ? 18.75 24.781 -2.355 1 35.28 4 LYS B CA 1
ATOM 664 C C . LYS B 1 4 ? 19.062 23.422 -2.947 1 35.28 4 LYS B C 1
ATOM 666 O O . LYS B 1 4 ? 18.453 23 -3.924 1 35.28 4 LYS B O 1
ATOM 671 N N . GLU B 1 5 ? 20.312 23.141 -3.34 1 36.38 5 GLU B N 1
ATOM 672 C CA . GLU B 1 5 ? 20.719 21.75 -3.527 1 36.38 5 GLU B CA 1
ATOM 673 C C . GLU B 1 5 ? 20.062 20.828 -2.486 1 36.38 5 GLU B C 1
ATOM 675 O O . GLU B 1 5 ? 20.266 21.016 -1.284 1 36.38 5 GLU B O 1
ATOM 680 N N . PHE B 1 6 ? 18.812 20.516 -2.605 1 38.06 6 PHE B N 1
ATOM 681 C CA . PHE B 1 6 ? 18.125 19.453 -1.866 1 38.06 6 PHE B CA 1
ATOM 682 C C . PHE B 1 6 ? 19.109 18.344 -1.475 1 38.06 6 PHE B C 1
ATOM 684 O O . PHE B 1 6 ? 19.641 17.656 -2.34 1 38.06 6 PHE B O 1
ATOM 691 N N . ASN B 1 7 ? 20.031 18.609 -0.629 1 36.91 7 ASN B N 1
ATOM 692 C CA . ASN B 1 7 ? 20.984 17.641 -0.107 1 36.91 7 ASN B CA 1
ATOM 693 C C . ASN B 1 7 ? 20.359 16.266 0.051 1 36.91 7 ASN B C 1
ATOM 695 O O . ASN B 1 7 ? 19.734 15.969 1.072 1 36.91 7 ASN B O 1
ATOM 699 N N . MET B 1 8 ? 19.922 15.656 -0.992 1 43.62 8 MET B N 1
ATOM 700 C CA . MET B 1 8 ? 19.469 14.266 -1.1 1 43.62 8 MET B CA 1
ATOM 701 C C . MET B 1 8 ? 20.25 13.367 -0.143 1 43.62 8 MET B C 1
ATOM 703 O O . MET B 1 8 ? 19.703 12.391 0.369 1 43.62 8 MET B O 1
ATOM 707 N N . ASP B 1 9 ? 21.5 13.758 -0.035 1 44.06 9 ASP B N 1
ATOM 708 C CA . ASP B 1 9 ? 22.344 12.938 0.836 1 44.06 9 ASP B CA 1
ATOM 709 C C . ASP B 1 9 ? 21.859 13.023 2.287 1 44.06 9 ASP B C 1
ATOM 711 O O . ASP B 1 9 ? 21.828 12.016 2.99 1 44.06 9 ASP B O 1
ATOM 715 N N . ALA B 1 10 ? 21.859 14.234 2.732 1 43.34 10 ALA B N 1
ATOM 716 C CA . ALA B 1 10 ? 21.453 14.383 4.125 1 43.34 10 ALA B CA 1
ATOM 717 C C . ALA B 1 10 ? 20.031 13.859 4.344 1 43.34 10 ALA B C 1
ATOM 719 O O . ALA B 1 10 ? 19.75 13.25 5.379 1 43.34 10 ALA B O 1
ATOM 720 N N . GLU B 1 11 ? 19.125 14.234 3.35 1 48.34 11 GLU B N 1
ATOM 721 C CA . GLU B 1 11 ? 17.766 13.727 3.479 1 48.34 11 GLU B CA 1
ATOM 722 C C . GLU B 1 11 ? 17.734 12.203 3.342 1 48.34 11 GLU B C 1
ATOM 724 O O . GLU B 1 11 ? 16.953 11.531 4.016 1 48.34 11 GLU B O 1
ATOM 729 N N . ALA B 1 12 ? 18.719 11.773 2.473 1 53.72 12 ALA B N 1
ATOM 730 C CA . ALA B 1 12 ? 18.828 10.328 2.322 1 53.72 12 ALA B CA 1
ATOM 731 C C . ALA B 1 12 ? 19.344 9.68 3.6 1 53.72 12 ALA B C 1
ATOM 733 O O . ALA B 1 12 ? 18.844 8.633 4.023 1 53.72 12 ALA B O 1
ATOM 734 N N . VAL B 1 13 ? 20.469 10.266 4.09 1 53 13 VAL B N 1
ATOM 735 C CA . VAL B 1 13 ? 21.078 9.75 5.316 1 53 13 VAL B CA 1
ATOM 736 C C . VAL B 1 13 ? 20.031 9.719 6.43 1 53 13 VAL B C 1
ATOM 738 O O . VAL B 1 13 ? 19.922 8.742 7.172 1 53 13 VAL B O 1
ATOM 741 N N . ASP B 1 14 ? 19.172 10.641 6.344 1 76.69 14 ASP B N 1
ATOM 742 C CA . ASP B 1 14 ? 18.188 10.75 7.406 1 76.69 14 ASP B CA 1
ATOM 743 C C . ASP B 1 14 ? 17.078 9.719 7.227 1 76.69 14 ASP B C 1
ATOM 745 O O . ASP B 1 14 ? 16.656 9.07 8.188 1 76.69 14 ASP B O 1
ATOM 749 N N . LEU B 1 15 ? 16.969 9.18 6.043 1 83.94 15 LEU B N 1
ATOM 750 C CA . LEU B 1 15 ? 15.906 8.219 5.785 1 83.94 15 LEU B CA 1
ATOM 751 C C . LEU B 1 15 ? 16.297 6.828 6.277 1 83.94 15 LEU B C 1
ATOM 753 O O . LEU B 1 15 ? 15.469 6.102 6.82 1 83.94 15 LEU B O 1
ATOM 757 N N . LEU B 1 16 ? 17.609 6.492 6.109 1 85.38 16 LEU B N 1
ATOM 758 C CA . LEU B 1 16 ? 18.062 5.145 6.422 1 85.38 16 LEU B CA 1
ATOM 759 C C . LEU B 1 16 ? 18.062 4.906 7.93 1 85.38 16 LEU B C 1
ATOM 761 O O . LEU B 1 16 ? 18.078 3.762 8.383 1 85.38 16 LEU B O 1
ATOM 765 N N . THR B 1 17 ? 18.078 5.973 8.672 1 89.81 17 THR B N 1
ATOM 766 C CA . THR B 1 17 ? 18.141 5.836 10.117 1 89.81 17 THR B CA 1
ATOM 767 C C . THR B 1 17 ? 16.734 5.777 10.719 1 89.81 17 THR B C 1
ATOM 769 O O . THR B 1 17 ? 16.578 5.461 11.898 1 89.81 17 THR B O 1
ATOM 772 N N . LEU B 1 18 ? 15.719 5.996 9.953 1 92.44 18 LEU B N 1
ATOM 773 C CA . LEU B 1 18 ? 14.336 5.965 10.422 1 92.44 18 LEU B CA 1
ATOM 774 C C . LEU B 1 18 ? 13.898 4.539 10.734 1 92.44 18 LEU B C 1
ATOM 776 O O . LEU B 1 18 ? 14.367 3.588 10.102 1 92.44 18 LEU B O 1
ATOM 780 N N . PRO B 1 19 ? 13.008 4.422 11.805 1 93.69 19 PRO B N 1
ATOM 781 C CA . PRO B 1 19 ? 12.375 3.117 12 1 93.69 19 PRO B CA 1
ATOM 782 C C . PRO B 1 19 ? 11.672 2.607 10.742 1 93.69 19 PRO B C 1
ATOM 784 O O . PRO B 1 19 ? 11.273 3.404 9.891 1 93.69 19 PRO B O 1
ATOM 787 N N . ALA B 1 20 ? 11.461 1.366 10.633 1 93.81 20 ALA B N 1
ATOM 788 C CA . ALA B 1 20 ? 10.992 0.674 9.438 1 93.81 20 ALA B CA 1
ATOM 789 C C . ALA B 1 20 ? 9.727 1.326 8.883 1 93.81 20 ALA B C 1
ATOM 791 O O . ALA B 1 20 ? 9.648 1.624 7.688 1 93.81 20 ALA B O 1
ATOM 792 N N . ASN B 1 21 ? 8.758 1.601 9.734 1 94.12 21 ASN B N 1
ATOM 793 C CA . ASN B 1 21 ? 7.477 2.131 9.273 1 94.12 21 ASN B CA 1
ATOM 794 C C . ASN B 1 21 ? 7.609 3.564 8.766 1 94.12 21 ASN B C 1
ATOM 796 O O . ASN B 1 21 ? 6.977 3.941 7.781 1 94.12 21 ASN B O 1
ATOM 800 N N . GLU B 1 22 ? 8.422 4.352 9.469 1 94.31 22 GLU B N 1
ATOM 801 C CA . GLU B 1 22 ? 8.641 5.727 9.031 1 94.31 22 GLU B CA 1
ATOM 802 C C . GLU B 1 22 ? 9.445 5.77 7.738 1 94.31 22 GLU B C 1
ATOM 804 O O . GLU B 1 22 ? 9.188 6.598 6.863 1 94.31 22 GLU B O 1
ATOM 809 N N . PHE B 1 23 ? 10.445 4.879 7.66 1 95.38 23 PHE B N 1
ATOM 810 C CA . PHE B 1 23 ? 11.203 4.727 6.426 1 95.38 23 PHE B CA 1
ATOM 811 C C . PHE B 1 23 ? 10.289 4.359 5.262 1 95.38 23 PHE B C 1
ATOM 813 O O . PHE B 1 23 ? 10.328 5 4.211 1 95.38 23 PHE B O 1
ATOM 820 N N . ALA B 1 24 ? 9.438 3.369 5.508 1 96.19 24 ALA B N 1
ATOM 821 C CA . ALA B 1 24 ? 8.492 2.926 4.484 1 96.19 24 ALA B CA 1
ATOM 822 C C . ALA B 1 24 ? 7.598 4.074 4.031 1 96.19 24 ALA B C 1
ATOM 824 O O . ALA B 1 24 ? 7.422 4.297 2.832 1 96.19 24 ALA B O 1
ATOM 825 N N . ALA B 1 25 ? 7.059 4.805 4.973 1 96.44 25 ALA B N 1
ATOM 826 C CA . ALA B 1 25 ? 6.172 5.918 4.648 1 96.44 25 ALA B CA 1
ATOM 827 C C . ALA B 1 25 ? 6.871 6.934 3.752 1 96.44 25 ALA B C 1
ATOM 829 O O . ALA B 1 25 ? 6.297 7.402 2.766 1 96.44 25 ALA B O 1
ATOM 830 N N . SER B 1 26 ? 8.094 7.188 4.129 1 95.94 26 SER B N 1
ATOM 831 C CA . SER B 1 26 ? 8.844 8.195 3.387 1 95.94 26 SER B CA 1
ATOM 832 C C . SER B 1 26 ? 9.148 7.719 1.97 1 95.94 26 SER B C 1
ATOM 834 O O . SER B 1 26 ? 8.891 8.438 1 1 95.94 26 SER B O 1
ATOM 836 N N . ILE B 1 27 ? 9.672 6.484 1.859 1 96.88 27 ILE B N 1
ATOM 837 C CA . ILE B 1 27 ? 10.109 6.008 0.549 1 96.88 27 ILE B CA 1
ATOM 838 C C . ILE B 1 27 ? 8.891 5.773 -0.342 1 96.88 27 ILE B C 1
ATOM 840 O O . ILE B 1 27 ? 8.93 6.039 -1.546 1 96.88 27 ILE B O 1
ATOM 844 N N . LEU B 1 28 ? 7.789 5.328 0.197 1 97.19 28 LEU B N 1
ATOM 845 C CA . LEU B 1 28 ? 6.57 5.105 -0.571 1 97.19 28 LEU B CA 1
ATOM 846 C C . LEU B 1 28 ? 5.961 6.426 -1.025 1 97.19 28 LEU B C 1
ATOM 848 O O . LEU B 1 28 ? 5.43 6.52 -2.133 1 97.19 28 LEU B O 1
ATOM 852 N N . THR B 1 29 ? 6.074 7.426 -0.197 1 97.25 29 THR B N 1
ATOM 853 C CA . THR B 1 29 ? 5.59 8.75 -0.587 1 97.25 29 THR B CA 1
ATOM 854 C C . THR B 1 29 ? 6.41 9.297 -1.751 1 97.25 29 THR B C 1
ATOM 856 O O . THR B 1 29 ? 5.852 9.805 -2.725 1 97.25 29 THR B O 1
ATOM 859 N N . ILE B 1 30 ? 7.703 9.148 -1.607 1 96.75 30 ILE B N 1
ATOM 860 C CA . ILE B 1 30 ? 8.594 9.609 -2.668 1 96.75 30 ILE B CA 1
ATOM 861 C C . ILE B 1 30 ? 8.281 8.867 -3.963 1 96.75 30 ILE B C 1
ATOM 863 O O . ILE B 1 30 ? 8.133 9.477 -5.023 1 96.75 30 ILE B O 1
ATOM 867 N N . LEU B 1 31 ? 8.164 7.543 -3.846 1 97.12 31 LEU B N 1
ATOM 868 C CA . LEU B 1 31 ? 7.855 6.727 -5.016 1 97.12 31 LEU B CA 1
ATOM 869 C C . LEU B 1 31 ? 6.527 7.141 -5.637 1 97.12 31 LEU B C 1
ATOM 871 O O . LEU B 1 31 ? 6.422 7.27 -6.859 1 97.12 31 LEU B O 1
ATOM 875 N N . TYR B 1 32 ? 5.512 7.316 -4.832 1 96.81 32 TYR B N 1
ATOM 876 C CA . TYR B 1 32 ? 4.191 7.699 -5.316 1 96.81 32 TYR B CA 1
ATOM 877 C C . TYR B 1 32 ? 4.246 9.023 -6.062 1 96.81 32 TYR B C 1
ATOM 879 O O . TYR B 1 32 ? 3.789 9.125 -7.203 1 96.81 32 TYR B O 1
ATOM 887 N N . LEU B 1 33 ? 4.805 10.031 -5.465 1 97 33 LEU B N 1
ATOM 888 C CA . LEU B 1 33 ? 4.77 11.391 -5.992 1 97 33 LEU B CA 1
ATOM 889 C C . LEU B 1 33 ? 5.594 11.5 -7.27 1 97 33 LEU B C 1
ATOM 891 O O . LEU B 1 33 ? 5.215 12.203 -8.203 1 97 33 LEU B O 1
ATOM 895 N N . ASN B 1 34 ? 6.66 10.711 -7.312 1 96.06 34 ASN B N 1
ATOM 896 C CA . ASN B 1 34 ? 7.617 10.953 -8.383 1 96.06 34 ASN B CA 1
ATOM 897 C C . ASN B 1 34 ? 7.488 9.922 -9.5 1 96.06 34 ASN B C 1
ATOM 899 O O . ASN B 1 34 ? 7.957 10.141 -10.617 1 96.06 34 ASN B O 1
ATOM 903 N N . VAL B 1 35 ? 6.891 8.836 -9.211 1 95.75 35 VAL B N 1
ATOM 904 C CA . VAL B 1 35 ? 6.902 7.762 -10.211 1 95.75 35 VAL B CA 1
ATOM 905 C C . VAL B 1 35 ? 5.477 7.305 -10.492 1 95.75 35 VAL B C 1
ATOM 907 O O . VAL B 1 35 ? 5.02 7.359 -11.641 1 95.75 35 VAL B O 1
ATOM 910 N N . LEU B 1 36 ? 4.777 6.973 -9.5 1 96.69 36 LEU B N 1
ATOM 911 C CA . LEU B 1 36 ? 3.498 6.305 -9.703 1 96.69 36 LEU B CA 1
ATOM 912 C C . LEU B 1 36 ? 2.43 7.301 -10.148 1 96.69 36 LEU B C 1
ATOM 914 O O . LEU B 1 36 ? 1.648 7.016 -11.055 1 96.69 36 LEU B O 1
ATOM 918 N N . MET B 1 37 ? 2.422 8.477 -9.531 1 96.12 37 MET B N 1
ATOM 919 C CA . MET B 1 37 ? 1.413 9.484 -9.859 1 96.12 37 MET B CA 1
ATOM 920 C C . MET B 1 37 ? 1.568 9.961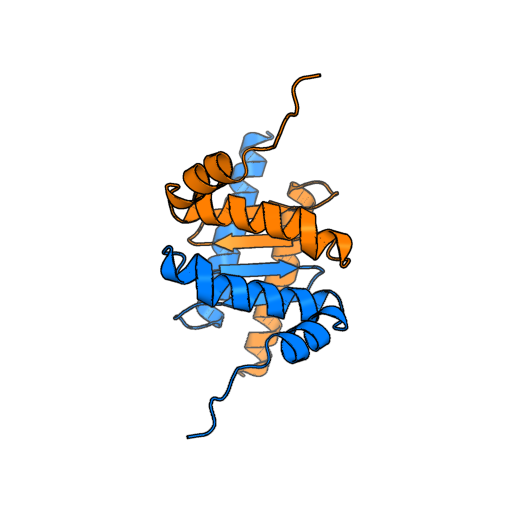 -11.297 1 96.12 37 MET B C 1
ATOM 922 O O . MET B 1 37 ? 0.601 9.977 -12.062 1 96.12 37 MET B O 1
ATOM 926 N N . PRO B 1 38 ? 2.771 10.289 -11.719 1 95 38 PRO B N 1
ATOM 927 C CA . PRO B 1 38 ? 2.951 10.68 -13.125 1 95 38 PRO B CA 1
ATOM 928 C C . PRO B 1 38 ? 2.592 9.562 -14.094 1 95 38 PRO B C 1
ATOM 930 O O . PRO B 1 38 ? 2.266 9.828 -15.258 1 95 38 PRO B O 1
ATOM 933 N N . LYS B 1 39 ? 2.641 8.289 -13.602 1 95.12 39 LYS B N 1
ATOM 934 C CA . LYS B 1 39 ? 2.344 7.137 -14.445 1 95.12 39 LYS B CA 1
ATOM 935 C C . LYS B 1 39 ? 0.843 6.867 -14.5 1 95.12 39 LYS B C 1
ATOM 937 O O . LYS B 1 39 ? 0.397 5.957 -15.203 1 95.12 39 LYS B O 1
ATOM 942 N N . GLY B 1 40 ? 0.051 7.586 -13.695 1 94.19 40 GLY B N 1
ATOM 943 C CA . GLY B 1 40 ? -1.395 7.457 -13.797 1 94.19 40 GLY B CA 1
ATOM 944 C C . GLY B 1 40 ? -2.023 6.824 -12.57 1 94.19 40 GLY B C 1
ATOM 945 O O . GLY B 1 40 ? -3.219 6.527 -12.562 1 94.19 40 GLY B O 1
ATOM 946 N N . VAL B 1 41 ? -1.23 6.535 -11.547 1 95.62 41 VAL B N 1
ATOM 947 C CA . VAL B 1 41 ? -1.796 6.086 -10.281 1 95.62 41 VAL B CA 1
ATOM 948 C C . VAL B 1 41 ? -2.326 7.289 -9.5 1 95.62 41 VAL B C 1
ATOM 950 O O . VAL B 1 41 ? -1.548 8.086 -8.969 1 95.62 41 VAL B O 1
ATOM 953 N N . THR B 1 42 ? -3.6 7.352 -9.344 1 95.44 42 THR B N 1
ATOM 954 C CA . THR B 1 42 ? -4.203 8.57 -8.812 1 95.44 42 THR B CA 1
ATOM 955 C C . THR B 1 42 ? -4.359 8.484 -7.297 1 95.44 42 THR B C 1
ATOM 957 O O . THR B 1 42 ? -4.488 9.508 -6.621 1 95.44 42 THR B O 1
ATOM 960 N N . GLU B 1 43 ? -4.477 7.301 -6.797 1 96.5 43 GLU B N 1
ATOM 961 C CA . GLU B 1 43 ? -4.559 7.105 -5.352 1 96.5 43 GLU B CA 1
ATOM 962 C C . GLU B 1 43 ? -3.881 5.805 -4.934 1 96.5 43 GLU B C 1
ATOM 964 O O . GLU B 1 43 ? -3.824 4.848 -5.707 1 96.5 43 GLU B O 1
ATOM 969 N N . MET B 1 44 ? -3.395 5.82 -3.764 1 97.75 44 MET B N 1
ATOM 970 C CA . MET B 1 44 ? -2.68 4.672 -3.217 1 97.75 44 MET B CA 1
ATOM 971 C C . MET B 1 44 ? -2.822 4.617 -1.698 1 97.75 44 MET B C 1
ATOM 973 O O . MET B 1 44 ? -2.594 5.613 -1.013 1 97.75 44 MET B O 1
ATOM 977 N N . THR B 1 45 ? -3.285 3.566 -1.211 1 98.31 45 THR B N 1
ATOM 978 C CA . THR B 1 45 ? -3.293 3.266 0.216 1 98.31 45 THR B CA 1
ATOM 979 C C . THR B 1 45 ? -2.436 2.041 0.516 1 98.31 45 THR B C 1
ATOM 981 O O . THR B 1 45 ? -2.561 1.011 -0.15 1 98.31 45 THR B O 1
ATOM 984 N N . VAL B 1 46 ? -1.53 2.166 1.426 1 98.56 46 VAL B N 1
ATOM 985 C CA . VAL B 1 46 ? -0.593 1.097 1.754 1 98.56 46 VAL B CA 1
ATOM 986 C C . VAL B 1 46 ? -0.723 0.73 3.23 1 98.56 46 VAL B C 1
ATOM 988 O O . VAL B 1 46 ? -0.782 1.61 4.094 1 98.56 46 VAL B O 1
ATOM 991 N N . ILE B 1 47 ? -0.819 -0.494 3.539 1 97.88 47 ILE B N 1
ATOM 992 C CA . ILE B 1 47 ? -0.752 -1.018 4.898 1 97.88 47 ILE B CA 1
ATOM 993 C C . ILE B 1 47 ? 0.566 -1.763 5.102 1 97.88 47 ILE B C 1
ATOM 995 O O . ILE B 1 47 ? 0.855 -2.729 4.391 1 97.88 47 ILE B O 1
ATOM 999 N N . CYS B 1 48 ? 1.401 -1.25 6.012 1 95.5 48 CYS B N 1
ATOM 1000 C CA . CYS B 1 48 ? 2.701 -1.828 6.336 1 95.5 48 CYS B CA 1
ATOM 1001 C C . CYS B 1 48 ? 2.846 -2.031 7.84 1 95.5 48 CYS B C 1
ATOM 1003 O O . CYS B 1 48 ? 2.787 -1.07 8.609 1 95.5 48 CYS B O 1
ATOM 1005 N N . ASN B 1 49 ? 3.111 -3.217 8.258 1 93.5 49 ASN B N 1
ATOM 1006 C CA . ASN B 1 49 ? 3.348 -3.51 9.672 1 93.5 49 ASN B CA 1
ATOM 1007 C C . ASN B 1 49 ? 2.301 -2.852 10.562 1 93.5 49 ASN B C 1
ATOM 1009 O O . ASN B 1 49 ? 2.641 -2.217 11.562 1 93.5 49 ASN B O 1
ATOM 1013 N N . GLY B 1 50 ? 1.116 -2.895 10.117 1 93.56 50 GLY B N 1
ATOM 1014 C CA . GLY B 1 50 ? 0.024 -2.416 10.953 1 93.56 50 GLY B CA 1
ATOM 1015 C C . GLY B 1 50 ? -0.206 -0.921 10.836 1 93.56 50 GLY B C 1
ATOM 1016 O O . GLY B 1 50 ? -1.088 -0.369 11.492 1 93.56 50 GLY B O 1
ATOM 1017 N N . SER B 1 51 ? 0.538 -0.191 10.07 1 95.69 51 SER B N 1
ATOM 1018 C CA . SER B 1 51 ? 0.353 1.235 9.828 1 95.69 51 SER B CA 1
ATOM 1019 C C . SER B 1 51 ? -0.286 1.482 8.461 1 95.69 51 SER B C 1
ATOM 1021 O O . SER B 1 51 ? -0.092 0.7 7.531 1 95.69 51 SER B O 1
ATOM 1023 N N . VAL B 1 52 ? -0.989 2.566 8.406 1 97.81 52 VAL B N 1
ATOM 1024 C CA . VAL B 1 52 ? -1.682 2.902 7.164 1 97.81 52 VAL B CA 1
ATOM 1025 C C . VAL B 1 52 ? -1.13 4.211 6.602 1 97.81 52 VAL B C 1
ATOM 1027 O O . VAL B 1 52 ? -0.982 5.195 7.332 1 97.81 52 VAL B O 1
ATOM 1030 N N . ILE B 1 53 ? -0.786 4.16 5.348 1 97.06 53 ILE B N 1
ATOM 1031 C CA . ILE B 1 53 ? -0.388 5.328 4.574 1 97.06 53 ILE B CA 1
ATOM 1032 C C . ILE B 1 53 ? -1.363 5.539 3.418 1 97.06 53 ILE B C 1
ATOM 1034 O O . ILE B 1 53 ? -1.64 4.609 2.654 1 97.06 53 ILE B O 1
ATOM 1038 N N . THR B 1 54 ? -1.978 6.695 3.297 1 97.69 54 THR B N 1
ATOM 1039 C CA . THR B 1 54 ? -2.879 6.973 2.184 1 97.69 54 THR B CA 1
ATOM 1040 C C . THR B 1 54 ? -2.445 8.234 1.439 1 97.69 54 THR B C 1
ATOM 1042 O O . THR B 1 54 ? -2.121 9.25 2.061 1 97.69 54 THR B O 1
ATOM 1045 N N . LEU B 1 55 ? -2.324 8.094 0.14 1 96.81 55 LEU B N 1
ATOM 1046 C CA . LEU B 1 55 ? -1.802 9.141 -0.73 1 96.81 55 LEU B CA 1
ATOM 1047 C C . LEU B 1 55 ? -2.725 9.367 -1.922 1 96.81 55 LEU B C 1
ATOM 1049 O O . LEU B 1 55 ? -3.258 8.414 -2.492 1 96.81 55 LEU B O 1
ATOM 1053 N N . GLY B 1 56 ? -2.939 10.648 -2.361 1 94.88 56 GLY B N 1
ATOM 1054 C CA . GLY B 1 56 ? -3.744 10.953 -3.531 1 94.88 56 GLY B CA 1
ATOM 1055 C C . GLY B 1 56 ? -4.434 12.305 -3.441 1 94.88 56 GLY B C 1
ATOM 1056 O O . GLY B 1 56 ? -4.258 13.031 -2.465 1 94.88 56 GLY B O 1
ATOM 1057 N N . LYS B 1 57 ? -5.16 12.719 -4.492 1 85.19 57 LYS B N 1
ATOM 1058 C CA . LYS B 1 57 ? -5.738 14.055 -4.617 1 85.19 57 LYS B CA 1
ATOM 1059 C C . LYS B 1 57 ? -7.035 14.164 -3.816 1 85.19 57 LYS B C 1
ATOM 1061 O O . LYS B 1 57 ? -7.336 15.219 -3.258 1 85.19 57 LYS B O 1
ATOM 1066 N N . ASN B 1 58 ? -7.793 13.148 -3.576 1 82.5 58 ASN B N 1
ATOM 1067 C CA . ASN B 1 58 ? -9.117 13.227 -2.969 1 82.5 58 ASN B CA 1
ATOM 1068 C C . ASN B 1 58 ? -9.039 13.148 -1.447 1 82.5 58 ASN B C 1
ATOM 1070 O O . ASN B 1 58 ? -7.953 13.031 -0.88 1 82.5 58 ASN B O 1
ATOM 1074 N N . ASP B 1 59 ? -10.133 13.445 -0.806 1 93.31 59 ASP B N 1
ATOM 1075 C CA . ASP B 1 59 ? -10.281 13.383 0.644 1 93.31 59 ASP B CA 1
ATOM 1076 C C . ASP B 1 59 ? -9.719 12.07 1.197 1 93.31 59 ASP B C 1
ATOM 1078 O O . ASP B 1 59 ? -10.07 10.992 0.718 1 93.31 59 ASP B O 1
ATOM 1082 N N . PRO B 1 60 ? -8.836 12.219 2.176 1 94 60 PRO B N 1
ATOM 1083 C CA . PRO B 1 60 ? -8.219 11.016 2.734 1 94 60 PRO B CA 1
ATOM 1084 C C . PRO B 1 60 ? -9.234 10.031 3.295 1 94 60 PRO B C 1
ATOM 1086 O O . PRO B 1 60 ? -9.055 8.812 3.184 1 94 60 PRO B O 1
ATOM 1089 N N . MET B 1 61 ? -10.297 10.531 3.922 1 95.62 61 MET B N 1
ATOM 1090 C CA . MET B 1 61 ? -11.297 9.633 4.492 1 95.62 61 MET B CA 1
ATOM 1091 C C . MET B 1 61 ? -12.039 8.875 3.393 1 95.62 61 MET B C 1
ATOM 1093 O O . MET B 1 61 ? -12.328 7.688 3.539 1 95.62 61 MET B O 1
ATOM 1097 N N . ASP B 1 62 ? -12.336 9.531 2.357 1 95.62 62 ASP B N 1
ATOM 1098 C CA . ASP B 1 62 ? -12.961 8.859 1.22 1 95.62 62 ASP B CA 1
ATOM 1099 C C . ASP B 1 62 ? -12.023 7.816 0.615 1 95.62 62 ASP B C 1
ATOM 1101 O O . ASP B 1 62 ? -12.461 6.73 0.23 1 95.62 62 ASP B O 1
ATOM 1105 N N . ARG B 1 63 ? -10.758 8.172 0.503 1 96.38 63 ARG B N 1
ATOM 1106 C CA . ARG B 1 63 ? -9.773 7.242 -0.029 1 96.38 63 ARG B CA 1
ATOM 1107 C C . ARG B 1 63 ? -9.68 5.984 0.833 1 96.38 63 ARG B C 1
ATOM 1109 O O . ARG B 1 63 ? -9.609 4.871 0.31 1 96.38 63 ARG B O 1
ATOM 1116 N N . LEU B 1 64 ? -9.711 6.141 2.168 1 97.5 64 LEU B N 1
ATOM 1117 C CA .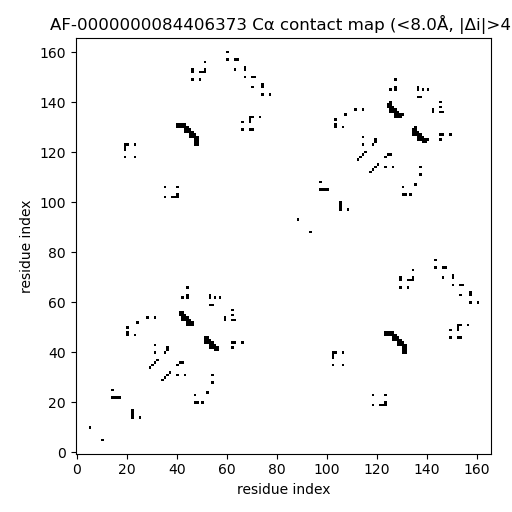 LEU B 1 64 ? -9.672 5.008 3.084 1 97.5 64 LEU B CA 1
ATOM 1118 C C . LEU B 1 64 ? -10.898 4.121 2.904 1 97.5 64 LEU B C 1
ATOM 1120 O O . LEU B 1 64 ? -10.789 2.893 2.895 1 97.5 64 LEU B O 1
ATOM 1124 N N . ARG B 1 65 ? -12.023 4.758 2.73 1 96.62 65 ARG B N 1
ATOM 1125 C CA . ARG B 1 65 ? -13.258 4.004 2.549 1 96.62 65 ARG B CA 1
ATOM 1126 C C . ARG B 1 65 ? -13.242 3.23 1.235 1 96.62 65 ARG B C 1
ATOM 1128 O O . ARG B 1 65 ? -13.656 2.068 1.187 1 96.62 65 ARG B O 1
ATOM 1135 N N . ARG B 1 66 ? -12.789 3.838 0.179 1 96.56 66 ARG B N 1
ATOM 1136 C CA . ARG B 1 66 ? -12.672 3.137 -1.097 1 96.56 66 ARG B CA 1
ATOM 1137 C C . ARG B 1 66 ? -11.68 1.986 -1.002 1 96.56 66 ARG B C 1
ATOM 1139 O O . ARG B 1 66 ? -11.898 0.918 -1.576 1 96.56 66 ARG B O 1
ATOM 1146 N N . ALA B 1 67 ? -10.602 2.227 -0.312 1 97.75 67 ALA B N 1
ATOM 1147 C CA . ALA B 1 67 ? -9.625 1.161 -0.101 1 97.75 67 ALA B CA 1
ATOM 1148 C C . ALA B 1 67 ? -10.258 -0.022 0.629 1 97.75 67 ALA B C 1
ATOM 1150 O O . ALA B 1 67 ? -10.016 -1.179 0.272 1 97.75 67 ALA B O 1
ATOM 1151 N N . MET B 1 68 ? -11.016 0.288 1.659 1 98.06 68 MET B N 1
ATOM 1152 C CA . MET B 1 68 ? -11.719 -0.746 2.414 1 98.06 68 MET B CA 1
ATOM 1153 C C . MET B 1 68 ? -12.617 -1.57 1.499 1 98.06 68 MET B C 1
ATOM 1155 O O . MET B 1 68 ? -12.641 -2.799 1.585 1 98.06 68 MET B O 1
ATOM 1159 N N . GLN B 1 69 ? -13.32 -0.907 0.651 1 97.94 69 GLN B N 1
ATOM 1160 C CA . GLN B 1 69 ? -14.219 -1.584 -0.279 1 97.94 69 GLN B CA 1
ATOM 1161 C C . GLN B 1 69 ? -13.438 -2.469 -1.248 1 97.94 69 GLN B C 1
ATOM 1163 O O . GLN B 1 69 ? -13.836 -3.607 -1.511 1 97.94 69 GLN B O 1
ATOM 1168 N N . CYS B 1 70 ? -12.406 -1.987 -1.773 1 98 70 CYS B N 1
ATOM 1169 C CA . CYS B 1 70 ? -11.586 -2.748 -2.705 1 98 70 CYS B CA 1
ATOM 1170 C C . CYS B 1 70 ? -11.016 -3.996 -2.039 1 98 70 CYS B C 1
ATOM 1172 O O . CYS B 1 70 ? -11.016 -5.074 -2.637 1 98 70 CYS B O 1
ATOM 1174 N N . LEU B 1 71 ? -10.562 -3.818 -0.833 1 98 71 LEU B N 1
ATOM 1175 C CA . LEU B 1 71 ? -9.992 -4.938 -0.089 1 98 71 LEU B CA 1
ATOM 1176 C C . LEU B 1 71 ? -11.055 -5.992 0.198 1 98 71 LEU B C 1
ATOM 1178 O O . LEU B 1 71 ? -10.797 -7.191 0.062 1 98 71 LEU B O 1
ATOM 1182 N N . ALA B 1 72 ? -12.219 -5.598 0.581 1 97.75 72 ALA B N 1
ATOM 1183 C CA . ALA B 1 72 ? -13.32 -6.523 0.825 1 97.75 72 ALA B CA 1
ATOM 1184 C C . ALA B 1 72 ? -13.656 -7.324 -0.43 1 97.75 72 ALA B C 1
ATOM 1186 O O . ALA B 1 72 ? -13.883 -8.531 -0.36 1 97.75 72 ALA B O 1
ATOM 1187 N N . GLU B 1 73 ? -13.688 -6.648 -1.539 1 97.81 73 GLU B N 1
ATOM 1188 C CA . GLU B 1 73 ? -13.969 -7.32 -2.805 1 97.81 73 GLU B CA 1
ATOM 1189 C C . GLU B 1 73 ? -12.875 -8.328 -3.146 1 97.81 73 GLU B C 1
ATOM 1191 O O . GLU B 1 73 ? -13.164 -9.438 -3.592 1 97.81 73 GLU B O 1
ATOM 1196 N N . GLU B 1 74 ? -11.656 -7.98 -2.918 1 97.5 74 GLU B N 1
ATOM 1197 C CA . GLU B 1 74 ? -10.539 -8.883 -3.172 1 97.5 74 GLU B CA 1
ATOM 1198 C C . GLU B 1 74 ? -10.633 -10.141 -2.311 1 97.5 74 GLU B C 1
ATOM 1200 O O . GLU B 1 74 ? -10.414 -11.25 -2.797 1 97.5 74 GLU B O 1
ATOM 1205 N N . ILE B 1 75 ? -10.938 -9.938 -1.043 1 97.12 75 ILE B N 1
ATOM 1206 C CA . ILE B 1 75 ? -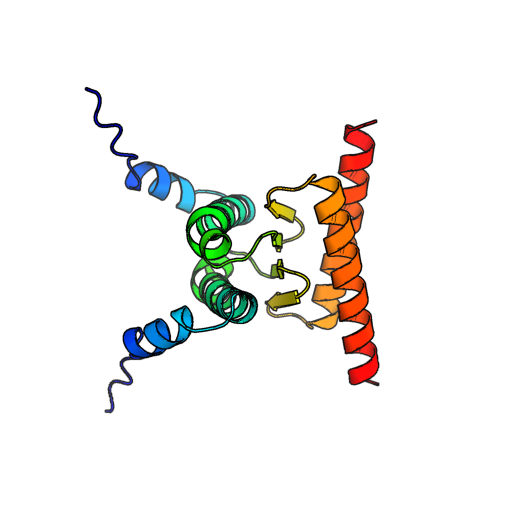11.086 -11.062 -0.127 1 97.12 75 ILE B CA 1
ATOM 1207 C C . 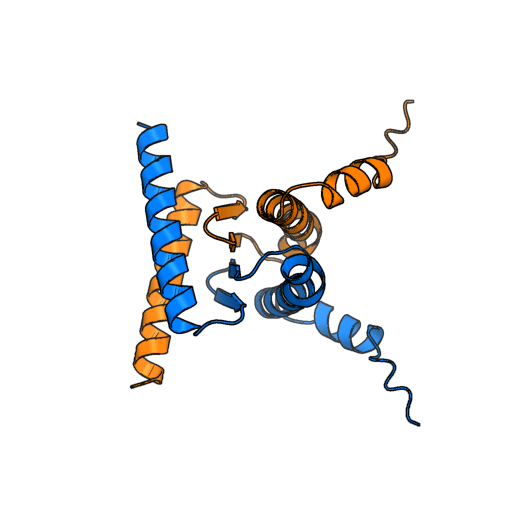ILE B 1 75 ? -12.195 -11.992 -0.615 1 97.12 75 ILE B C 1
ATOM 1209 O O . ILE B 1 75 ? -12.031 -13.211 -0.654 1 97.12 75 ILE B O 1
ATOM 1213 N N . ARG B 1 76 ? -13.281 -11.43 -1.035 1 96.69 76 ARG B N 1
ATOM 1214 C CA . ARG B 1 76 ? -14.398 -12.211 -1.552 1 96.69 76 ARG B CA 1
ATOM 1215 C C . ARG B 1 76 ? -13.984 -13.023 -2.771 1 96.69 76 ARG B C 1
ATOM 1217 O O . ARG B 1 76 ? -14.281 -14.219 -2.861 1 96.69 76 ARG B O 1
ATOM 1224 N N . VAL B 1 77 ? -13.312 -12.391 -3.689 1 95.69 77 VAL B N 1
ATOM 1225 C CA . VAL B 1 77 ? -12.875 -13.039 -4.922 1 95.69 77 VAL B CA 1
ATOM 1226 C C . VAL B 1 77 ? -11.93 -14.188 -4.598 1 95.69 77 VAL B C 1
ATOM 1228 O O . VAL B 1 77 ? -12.039 -15.273 -5.176 1 95.69 77 VAL B O 1
ATOM 1231 N N . GLN B 1 78 ? -11.078 -13.961 -3.678 1 95.12 78 GLN B N 1
ATOM 1232 C CA . GLN B 1 78 ? -10.102 -14.984 -3.316 1 95.12 78 GLN B CA 1
ATOM 1233 C C . GLN B 1 78 ? -10.781 -16.156 -2.609 1 95.12 78 GLN B C 1
ATOM 1235 O O . GLN B 1 78 ? -10.383 -17.312 -2.791 1 95.12 78 GLN B O 1
ATOM 1240 N N . GLU B 1 79 ? -11.812 -15.875 -1.833 1 93.62 79 GLU B N 1
ATOM 1241 C CA . GLU B 1 79 ? -12.555 -16.922 -1.146 1 93.62 79 GLU B CA 1
ATOM 1242 C C . GLU B 1 79 ? -13.32 -17.797 -2.137 1 93.62 79 GLU B C 1
ATOM 1244 O O . GLU B 1 79 ? -13.383 -19.016 -1.973 1 93.62 79 GLU B O 1
ATOM 1249 N N . ILE B 1 80 ? -13.797 -17.203 -3.182 1 92.69 80 ILE B N 1
ATOM 1250 C CA . ILE B 1 80 ? -14.547 -17.938 -4.203 1 92.69 80 ILE B CA 1
ATOM 1251 C C . ILE B 1 80 ? -13.594 -18.812 -5.008 1 92.69 80 ILE B C 1
ATOM 1253 O O . ILE B 1 80 ? -13.93 -19.953 -5.332 1 92.69 80 ILE B O 1
ATOM 1257 N N . LYS B 1 81 ? -12.461 -18.281 -5.266 1 91.25 81 LYS B N 1
ATOM 1258 C CA . LYS B 1 81 ? -11.484 -19.016 -6.059 1 91.25 81 LYS B CA 1
ATOM 1259 C C . LYS B 1 81 ? -10.938 -20.219 -5.281 1 91.25 81 LYS B C 1
ATOM 1261 O O . LYS B 1 81 ? -10.539 -21.219 -5.875 1 91.25 81 LYS B O 1
ATOM 1266 N N . SER B 1 82 ? -10.875 -20.094 -4.031 1 85.75 82 SER B N 1
ATOM 1267 C CA . SER B 1 82 ? -10.297 -21.156 -3.211 1 85.75 82 SER B CA 1
ATOM 1268 C C . SER B 1 82 ? -11.344 -22.203 -2.855 1 85.75 82 SER B C 1
ATOM 1270 O O . SER B 1 82 ? -11.016 -23.25 -2.283 1 85.75 82 SER B O 1
ATOM 1272 N N . ALA B 1 83 ? -12.578 -21.906 -3.074 1 78.31 83 ALA B N 1
ATOM 1273 C CA . ALA B 1 83 ? -13.633 -22.875 -2.812 1 78.31 83 ALA B CA 1
ATOM 1274 C C . ALA B 1 83 ? -13.805 -23.828 -3.99 1 78.31 83 ALA B C 1
ATOM 1276 O O . ALA B 1 83 ? -13.531 -23.469 -5.137 1 78.31 83 ALA B O 1
#

Organism: Acidithiobacillus ferrooxidans (NCBI:txid920)

Sequence (166 aa):
MVNKEFNMDAEAVDLLTLPANEFAASILTILYLNVLMPKGVTEMTVICNGSVITLGKNDPMDRLRRAMQCLAEEIRVQEIKSAMVNKEFNMDAEAVDLLTLPANEFAASILTILYLNVLMPKGVTEMTVICNGSVITLGKNDPMDRLRRAMQCLAEEIRVQEIKSA

Foldseek 3Di:
DPPPPVCCVVVVVVLVVDDPVSSCLVVVVVCCVPPVVVVPDAWDWDADPNDIDIDHDDDRVVNVVVVVVVVVVVVVVVVVVVD/DPPPPVCCVVVVVVLVPDPPVSSCLVVVVVCCVPPVVVVPDAWDWDADPNDIDIDHDDDRVVNVVVVVVVVVVVVVVVVVVVD

pLDDT: mean 86.0, std 20.57, range [24.72, 98.62]